Protein AF-A0A0L7LHP1-F1 (afdb_monomer)

Structure (mmCIF, N/CA/C/O backbone):
data_AF-A0A0L7LHP1-F1
#
_entry.id   AF-A0A0L7LHP1-F1
#
loop_
_atom_site.group_PDB
_atom_site.id
_atom_site.type_symbol
_atom_site.label_atom_id
_atom_site.label_alt_id
_atom_site.label_comp_id
_atom_site.label_asym_id
_atom_site.label_entity_id
_atom_site.label_seq_id
_atom_site.pdbx_PDB_ins_code
_atom_site.Cartn_x
_atom_site.Cartn_y
_atom_site.Cartn_z
_atom_site.occupancy
_atom_site.B_iso_or_equiv
_atom_site.auth_seq_id
_atom_site.auth_comp_id
_atom_site.auth_asym_id
_atom_site.auth_atom_id
_atom_site.pdbx_PDB_model_num
ATOM 1 N N . MET A 1 1 ? -10.137 -24.048 65.941 1.00 35.66 1 MET A N 1
ATOM 2 C CA . MET A 1 1 ? -11.008 -24.703 64.940 1.00 35.66 1 MET A CA 1
ATOM 3 C C . MET A 1 1 ? -10.180 -24.904 63.684 1.00 35.66 1 MET A C 1
ATOM 5 O O . MET A 1 1 ? -9.474 -23.973 63.318 1.00 35.66 1 MET A O 1
ATOM 9 N N . ALA A 1 2 ? -10.189 -26.094 63.082 1.00 35.41 2 ALA A N 1
ATOM 10 C CA . ALA A 1 2 ? -9.420 -26.355 61.867 1.00 35.41 2 ALA A CA 1
ATOM 11 C C . ALA A 1 2 ? -10.199 -25.857 60.642 1.00 35.41 2 ALA A C 1
ATOM 13 O O . ALA A 1 2 ? -11.314 -26.312 60.402 1.00 35.41 2 ALA A O 1
ATOM 14 N N . PHE A 1 3 ? -9.615 -24.939 59.871 1.00 36.47 3 PHE A N 1
ATOM 15 C CA . PHE A 1 3 ? -10.141 -24.573 58.558 1.00 36.47 3 PHE A CA 1
ATOM 16 C C . PHE A 1 3 ? -9.592 -25.570 57.531 1.00 36.47 3 PHE A C 1
ATOM 18 O O . PHE A 1 3 ? -8.505 -25.388 56.986 1.00 36.47 3 PHE A O 1
ATOM 25 N N . MET A 1 4 ? -10.330 -26.657 57.302 1.00 43.47 4 MET A N 1
ATOM 26 C CA . MET A 1 4 ? -10.094 -27.541 56.158 1.00 43.47 4 MET A CA 1
ATOM 27 C C . MET A 1 4 ? -10.612 -26.829 54.903 1.00 43.47 4 MET A C 1
ATOM 29 O O . MET A 1 4 ? -11.783 -26.938 54.555 1.00 43.47 4 MET A O 1
ATOM 33 N N . GLY A 1 5 ? -9.741 -26.038 54.273 1.00 42.81 5 GLY A N 1
ATOM 34 C CA . GLY A 1 5 ? -9.978 -25.492 52.940 1.00 42.81 5 GLY A CA 1
ATOM 35 C C . GLY A 1 5 ? -9.762 -26.581 51.893 1.00 42.81 5 GLY A C 1
ATOM 36 O O . GLY A 1 5 ? -8.700 -27.200 51.866 1.00 42.81 5 GLY A O 1
ATOM 37 N N . ASP A 1 6 ? -10.776 -26.822 51.067 1.00 42.16 6 ASP A N 1
ATOM 38 C CA . ASP A 1 6 ? -10.765 -27.845 50.021 1.00 42.16 6 ASP A CA 1
ATOM 39 C C . ASP A 1 6 ? -9.610 -27.610 49.024 1.00 42.16 6 ASP A C 1
ATOM 41 O O . ASP A 1 6 ? -9.483 -26.535 48.436 1.00 42.16 6 ASP A O 1
ATOM 45 N N . MET A 1 7 ? -8.736 -28.607 48.856 1.00 43.53 7 MET A N 1
ATOM 46 C CA . MET A 1 7 ? -7.491 -28.478 48.083 1.00 43.53 7 MET A CA 1
ATOM 47 C C . MET A 1 7 ? -7.685 -28.662 46.568 1.00 43.53 7 MET A C 1
ATOM 49 O O . MET A 1 7 ? -6.705 -28.576 45.828 1.00 43.53 7 MET A O 1
ATOM 53 N N . MET A 1 8 ? -8.911 -28.923 46.091 1.00 43.31 8 MET A N 1
ATOM 54 C CA . MET A 1 8 ? -9.146 -29.414 44.722 1.00 43.31 8 MET A CA 1
ATOM 55 C C . MET A 1 8 ? -9.792 -28.421 43.740 1.00 43.31 8 MET A C 1
ATOM 57 O O . MET A 1 8 ? -9.951 -28.760 42.567 1.00 43.31 8 MET A O 1
ATOM 61 N N . SER A 1 9 ? -10.080 -27.177 44.139 1.00 53.12 9 SER A N 1
ATOM 62 C CA . SER A 1 9 ? -10.331 -26.097 43.168 1.00 53.12 9 SER A CA 1
ATOM 63 C C . SER A 1 9 ? -9.966 -24.711 43.722 1.00 53.12 9 SER A C 1
ATOM 65 O O . SER A 1 9 ? -10.676 -24.215 44.601 1.00 53.12 9 SER A O 1
ATOM 67 N N . PRO A 1 10 ? -8.914 -24.034 43.216 1.00 44.16 10 PRO A N 1
ATOM 68 C CA . PRO A 1 10 ? -8.696 -22.630 43.542 1.00 44.16 10 PRO A CA 1
ATOM 69 C C . PRO A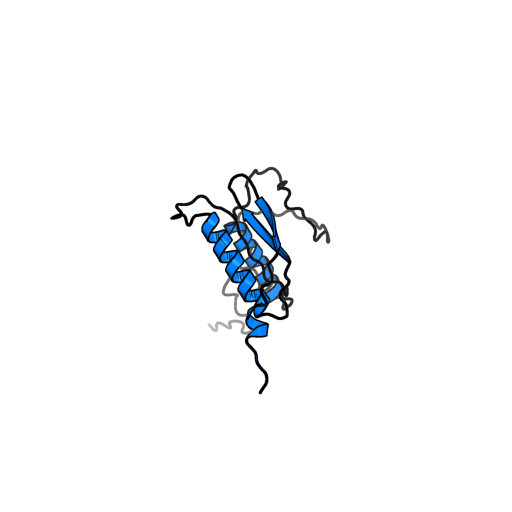 1 10 ? -9.839 -21.796 42.956 1.00 44.16 10 PRO A C 1
ATOM 71 O O . PRO A 1 10 ? -10.188 -21.938 41.781 1.00 44.16 10 PRO A O 1
ATOM 74 N N . THR A 1 11 ? -10.419 -20.908 43.764 1.00 53.59 11 THR A N 1
ATOM 75 C CA . THR A 1 11 ? -11.412 -19.945 43.283 1.00 53.59 11 THR A CA 1
ATOM 76 C C . THR A 1 11 ? -10.810 -19.107 42.150 1.00 53.59 11 THR A C 1
ATOM 78 O O . THR A 1 11 ? -9.674 -18.636 42.271 1.00 53.59 11 THR A O 1
ATOM 81 N N . PRO A 1 12 ? -11.523 -18.913 41.024 1.00 55.72 12 PRO A N 1
ATOM 82 C CA . PRO A 1 12 ? -10.975 -18.163 39.906 1.00 55.72 12 PRO A CA 1
ATOM 83 C C . PRO A 1 12 ? -10.715 -16.718 40.339 1.00 55.72 12 PRO A C 1
ATOM 85 O O . PRO A 1 12 ? -11.635 -16.002 40.728 1.00 55.72 12 PRO A O 1
ATOM 88 N N . LEU A 1 13 ? -9.460 -16.276 40.204 1.00 51.84 13 LEU A N 1
ATOM 89 C CA . LEU A 1 13 ? -8.984 -14.911 40.500 1.00 51.84 13 LEU A CA 1
ATOM 90 C C . LEU A 1 13 ? -9.724 -13.802 39.728 1.00 51.84 13 LEU A C 1
ATOM 92 O O . LEU A 1 13 ? -9.488 -12.618 39.958 1.00 51.84 13 LEU A O 1
ATOM 96 N N . TRP A 1 14 ? -10.584 -14.178 38.783 1.00 53.25 14 TRP A N 1
ATOM 97 C CA . TRP A 1 14 ? -11.282 -13.291 37.873 1.00 53.25 14 TRP A CA 1
ATOM 98 C C . TRP A 1 14 ? -12.697 -13.819 37.623 1.00 53.25 14 TRP A C 1
ATOM 100 O O . TRP A 1 14 ? -12.886 -14.845 36.976 1.00 53.25 14 TRP A O 1
ATOM 110 N N . GLN A 1 15 ? -13.694 -13.118 38.166 1.00 53.84 15 GLN A N 1
ATOM 111 C CA . GLN A 1 15 ? -15.069 -13.624 38.282 1.00 53.84 15 GLN A CA 1
ATOM 112 C C . GLN A 1 15 ? -16.014 -13.141 37.163 1.00 53.84 15 GLN A C 1
ATOM 114 O O . GLN A 1 15 ? -17.107 -13.671 37.022 1.00 53.84 15 GLN A O 1
ATOM 119 N N . ASN A 1 16 ? -15.585 -12.155 36.361 1.00 53.12 16 ASN A N 1
ATOM 120 C CA . ASN A 1 16 ? -16.374 -11.504 35.298 1.00 53.12 16 ASN A CA 1
ATOM 121 C C . ASN A 1 16 ? -15.605 -11.395 33.962 1.00 53.12 16 ASN A C 1
ATOM 123 O O . ASN A 1 16 ? -15.818 -10.468 33.176 1.00 53.12 16 ASN A O 1
ATOM 127 N N . GLY A 1 17 ? -14.660 -12.304 33.724 1.00 57.88 17 GLY A N 1
ATOM 128 C CA . GLY A 1 17 ? -13.945 -12.402 32.453 1.00 57.88 17 GLY A CA 1
ATOM 129 C C . GLY A 1 17 ? -14.494 -13.510 31.559 1.00 57.88 17 GLY A C 1
ATOM 130 O O . GLY A 1 17 ? -15.068 -14.473 32.068 1.00 57.88 17 GLY A O 1
ATOM 131 N N . PRO A 1 18 ? -14.281 -13.434 30.235 1.00 55.53 18 PRO A N 1
ATOM 132 C CA . PRO A 1 18 ? -14.460 -14.593 29.380 1.00 55.53 18 PRO A CA 1
ATOM 133 C C . PRO A 1 18 ? -13.491 -15.698 29.810 1.00 55.53 18 PRO A C 1
ATOM 135 O O . PRO A 1 18 ? -12.301 -15.450 30.020 1.00 55.53 18 PRO A O 1
ATOM 138 N N . ALA A 1 19 ? -13.993 -16.929 29.898 1.00 54.06 19 ALA A N 1
ATOM 139 C CA . ALA A 1 19 ? -13.139 -18.105 30.010 1.00 54.06 19 ALA A CA 1
ATOM 140 C C . ALA A 1 19 ? -12.149 -18.155 28.824 1.00 54.06 19 ALA A C 1
ATOM 142 O O . ALA A 1 19 ? -12.489 -17.682 27.733 1.00 54.06 19 ALA A O 1
ATOM 143 N N . PRO A 1 20 ? -10.940 -18.724 28.987 1.00 40.81 20 PRO A N 1
ATOM 144 C CA . PRO A 1 20 ? -9.992 -18.868 27.884 1.00 40.81 20 PRO A CA 1
ATOM 145 C C . PRO A 1 20 ? -10.636 -19.628 26.711 1.00 40.81 20 PRO A C 1
ATOM 147 O O . PRO A 1 20 ? -10.970 -20.802 26.829 1.00 40.81 20 PRO A O 1
ATOM 150 N N . GLY A 1 21 ? -10.836 -18.928 25.588 1.00 55.66 21 GLY A N 1
ATOM 151 C CA . GLY A 1 21 ? -11.550 -19.422 24.400 1.00 55.66 21 GLY A CA 1
ATOM 152 C C . GLY A 1 21 ? -12.891 -18.728 24.103 1.00 55.66 21 GLY A C 1
ATOM 153 O O . GLY A 1 21 ? -13.387 -18.847 22.984 1.00 55.66 21 GLY A O 1
ATOM 154 N N . ALA A 1 22 ? -13.454 -17.968 25.048 1.00 56.19 22 ALA A N 1
ATOM 155 C CA . ALA A 1 22 ? -14.688 -17.197 24.871 1.00 56.19 22 ALA A CA 1
ATOM 156 C C . ALA A 1 22 ? -14.424 -15.719 24.513 1.00 56.19 22 ALA A C 1
ATOM 158 O O . ALA A 1 22 ? -13.361 -15.163 24.795 1.00 56.19 22 ALA A O 1
ATOM 159 N N . PHE A 1 23 ? -15.415 -15.058 23.906 1.00 55.72 23 PHE A N 1
ATOM 160 C CA . PHE A 1 23 ? -15.377 -13.615 23.646 1.00 55.72 23 PHE A CA 1
ATOM 161 C C . PHE A 1 23 ? -15.827 -12.808 24.869 1.00 55.72 23 PHE A C 1
ATOM 163 O O . PHE A 1 23 ? -16.705 -13.229 25.620 1.00 55.72 23 PHE A O 1
ATOM 170 N N . TYR A 1 24 ? -15.244 -11.621 25.048 1.00 50.84 24 TYR A N 1
ATOM 171 C CA . TYR A 1 24 ? -15.610 -10.700 26.124 1.00 50.84 24 TYR A CA 1
ATOM 172 C C . TYR A 1 24 ? -17.012 -10.120 25.883 1.00 50.84 24 TYR A C 1
ATOM 174 O O . TYR A 1 24 ? -17.250 -9.516 24.836 1.00 50.84 24 TYR A O 1
ATOM 182 N N . ASN A 1 25 ? -17.924 -10.260 26.850 1.00 55.19 25 ASN A N 1
ATOM 183 C CA . ASN A 1 25 ? -19.229 -9.605 26.788 1.00 55.19 25 ASN A CA 1
ATOM 184 C C . ASN A 1 25 ? -19.094 -8.129 27.197 1.00 55.19 25 ASN A C 1
ATOM 186 O O . ASN A 1 25 ? -18.697 -7.834 28.325 1.00 55.19 25 ASN A O 1
ATOM 190 N N . PHE A 1 26 ? -19.397 -7.201 26.289 1.00 47.97 26 PHE A N 1
ATOM 191 C CA . PHE A 1 26 ? -19.337 -5.766 26.576 1.00 47.97 26 PHE A CA 1
ATOM 192 C C . PHE A 1 26 ? -20.655 -5.280 27.212 1.00 47.97 26 PHE A C 1
ATOM 194 O O . PHE A 1 26 ? -21.711 -5.773 26.816 1.00 47.97 26 PHE A O 1
ATOM 201 N N . PRO A 1 27 ? -20.650 -4.287 28.130 1.00 43.41 27 PRO A N 1
ATOM 202 C CA . PRO A 1 27 ? -21.837 -3.901 28.917 1.00 43.41 27 PRO A CA 1
ATOM 203 C C . PRO A 1 27 ? -22.977 -3.192 28.155 1.00 43.41 27 PRO A C 1
ATOM 205 O O . PRO A 1 27 ? -23.746 -2.455 28.763 1.00 43.41 27 PRO A O 1
ATOM 208 N N . ALA A 1 28 ? -23.067 -3.354 26.833 1.00 41.47 28 ALA A N 1
ATOM 209 C CA . ALA A 1 28 ? -23.967 -2.599 25.960 1.00 41.47 28 ALA A CA 1
ATOM 210 C C . ALA A 1 28 ? -24.661 -3.446 24.873 1.00 41.47 28 ALA A C 1
ATOM 212 O O . ALA A 1 28 ? -25.262 -2.876 23.969 1.00 41.47 28 ALA A O 1
ATOM 213 N N . ASN A 1 29 ? -24.589 -4.783 24.933 1.00 44.12 29 ASN A N 1
ATOM 214 C CA . ASN A 1 29 ? -25.243 -5.658 23.953 1.00 44.12 29 ASN A CA 1
ATOM 215 C C . ASN A 1 29 ? -26.372 -6.492 24.599 1.00 44.12 29 ASN A C 1
ATOM 217 O O . ASN A 1 29 ? -26.081 -7.544 25.176 1.00 44.12 29 ASN A O 1
ATOM 221 N N . PRO A 1 30 ? -27.647 -6.057 24.541 1.00 44.44 30 PRO A N 1
ATOM 222 C CA . PRO A 1 30 ? -28.771 -6.891 24.953 1.00 44.44 30 PRO A CA 1
ATOM 223 C C . PRO A 1 30 ? -28.894 -8.086 24.001 1.00 44.44 30 PRO A C 1
ATOM 225 O O . PRO A 1 30 ? -29.099 -7.948 22.798 1.00 44.44 30 PRO A O 1
ATOM 228 N N . SER A 1 31 ? -28.738 -9.281 24.558 1.00 44.47 31 SER A N 1
ATOM 229 C CA . SER A 1 31 ? -28.659 -10.538 23.823 1.00 44.47 31 SER A CA 1
ATOM 230 C C . SER A 1 31 ? -29.954 -10.894 23.089 1.00 44.47 31 SER A C 1
ATOM 232 O O . SER A 1 31 ? -30.953 -11.221 23.727 1.00 44.47 31 SER A O 1
ATOM 234 N N . ASN A 1 32 ? -29.897 -10.956 21.758 1.00 42.34 32 ASN A N 1
ATOM 235 C CA . ASN A 1 32 ? -30.741 -11.847 20.963 1.00 42.34 32 ASN A CA 1
ATOM 236 C C . ASN A 1 32 ? -30.095 -12.120 19.597 1.00 42.34 32 ASN A C 1
ATOM 238 O O . ASN A 1 32 ? -30.203 -11.317 18.678 1.00 42.34 32 ASN A O 1
ATOM 242 N N . TYR A 1 33 ? -29.427 -13.268 19.467 1.00 37.81 33 TYR A N 1
ATOM 243 C CA . TYR A 1 33 ? -29.018 -13.820 18.175 1.00 37.81 33 TYR A CA 1
ATOM 244 C C . TYR A 1 33 ? -29.312 -15.317 18.166 1.00 37.81 33 TYR A C 1
ATOM 246 O O . TYR A 1 33 ? -28.552 -16.121 18.702 1.00 37.81 33 TYR A O 1
ATOM 254 N N . ASN A 1 34 ? -30.437 -15.676 17.550 1.00 35.81 34 ASN A N 1
ATOM 255 C CA . ASN A 1 34 ? -30.741 -17.058 17.217 1.00 35.81 34 ASN A CA 1
ATOM 256 C C . ASN A 1 34 ? -30.098 -17.388 15.865 1.00 35.81 34 ASN A C 1
ATOM 258 O O . ASN A 1 34 ? -30.443 -16.794 14.851 1.00 35.81 34 ASN A O 1
ATOM 262 N N . ASN A 1 35 ? -29.157 -18.331 15.888 1.00 44.53 35 ASN A N 1
ATOM 263 C CA . ASN A 1 35 ? -28.810 -19.283 14.829 1.00 44.53 35 ASN A CA 1
ATOM 264 C C . ASN A 1 35 ? -29.105 -18.882 13.366 1.00 44.53 35 ASN A C 1
ATOM 266 O O . ASN A 1 35 ? -30.125 -19.286 12.813 1.00 44.53 35 ASN A O 1
ATOM 270 N N . HIS A 1 36 ? -28.134 -18.262 12.688 1.00 38.69 36 HIS A N 1
ATOM 271 C CA . HIS A 1 36 ? -28.026 -18.354 11.228 1.00 38.69 36 HIS A CA 1
ATOM 272 C C . HIS A 1 36 ? -26.620 -18.814 10.826 1.00 38.69 36 HIS A C 1
ATOM 274 O O . HIS A 1 36 ? -25.607 -18.236 11.215 1.00 38.69 36 HIS A O 1
ATOM 280 N N . THR A 1 37 ? -26.577 -19.927 10.099 1.00 32.81 37 THR A N 1
ATOM 281 C CA . THR A 1 37 ? -25.372 -20.644 9.671 1.00 32.81 37 THR A CA 1
ATOM 282 C C . THR A 1 37 ? -24.785 -20.086 8.379 1.00 32.81 37 THR A C 1
ATOM 284 O O . THR A 1 37 ? -25.529 -19.835 7.438 1.00 32.81 37 THR A O 1
ATOM 287 N N . THR A 1 38 ? -23.451 -20.036 8.319 1.00 45.25 38 THR A N 1
ATOM 288 C CA . THR A 1 38 ? -22.603 -20.119 7.112 1.00 45.25 38 THR A CA 1
ATOM 289 C C . THR A 1 38 ? -23.198 -19.562 5.813 1.00 45.25 38 THR A C 1
ATOM 291 O O . THR A 1 38 ? -23.586 -20.316 4.925 1.00 45.25 38 THR A O 1
ATOM 294 N N . GLN A 1 39 ? -23.166 -18.237 5.707 1.00 33.19 39 GLN A N 1
ATOM 295 C CA . GLN A 1 39 ? -22.888 -17.452 4.498 1.00 33.19 39 GLN A CA 1
ATOM 296 C C . GLN A 1 39 ? -22.070 -16.228 4.970 1.00 33.19 39 GLN A C 1
ATOM 298 O O . GLN A 1 39 ? -22.240 -15.813 6.118 1.00 33.19 39 GLN A O 1
ATOM 303 N N . ASP A 1 40 ? -21.129 -15.645 4.230 1.00 31.66 40 ASP A N 1
ATOM 304 C CA . ASP A 1 40 ? -20.528 -15.980 2.927 1.00 31.66 40 ASP A CA 1
ATOM 305 C C . ASP A 1 40 ? -19.023 -15.572 2.936 1.00 31.66 40 ASP A C 1
ATOM 307 O O . ASP A 1 40 ? -18.407 -15.549 4.003 1.00 31.66 40 ASP A O 1
ATOM 311 N N . PHE A 1 41 ? -18.406 -15.282 1.778 1.00 34.22 41 PHE A N 1
ATOM 312 C CA . PHE A 1 41 ? -17.061 -14.674 1.671 1.00 34.22 41 PHE A CA 1
ATOM 313 C C . PHE A 1 41 ? -16.957 -13.575 0.582 1.00 34.22 41 PHE A C 1
ATOM 315 O O . PHE A 1 41 ? -15.865 -13.301 0.079 1.00 34.22 41 PHE A O 1
ATOM 322 N N . THR A 1 42 ? -18.070 -12.924 0.230 1.00 33.22 42 THR A N 1
ATOM 323 C CA . THR A 1 42 ? -18.162 -11.916 -0.842 1.00 33.22 42 THR A CA 1
ATOM 324 C C . THR A 1 42 ? -19.162 -10.790 -0.514 1.00 33.22 42 THR A C 1
ATOM 326 O O . THR A 1 42 ? -20.012 -10.444 -1.330 1.00 33.22 42 THR A O 1
ATOM 329 N N . ALA A 1 43 ? -19.018 -10.152 0.651 1.00 35.09 43 ALA A N 1
ATOM 330 C CA . ALA A 1 43 ? -19.523 -8.793 0.879 1.00 35.09 43 ALA A CA 1
ATOM 331 C C . ALA A 1 43 ? -18.437 -7.795 0.409 1.00 35.09 43 ALA A C 1
ATOM 333 O O . ALA A 1 43 ? -17.388 -7.671 1.040 1.00 35.09 43 ALA A O 1
ATOM 334 N N . HIS A 1 44 ? -18.512 -7.252 -0.811 1.00 31.95 44 HIS A N 1
ATOM 335 C CA . HIS A 1 44 ? -19.351 -6.095 -1.160 1.00 31.95 44 HIS A CA 1
ATOM 336 C C . HIS A 1 44 ? -18.944 -4.890 -0.290 1.00 31.95 44 HIS A C 1
ATOM 338 O O . HIS A 1 44 ? -19.375 -4.760 0.853 1.00 31.95 44 HIS A O 1
ATOM 344 N N . ILE A 1 45 ? -18.056 -4.035 -0.821 1.00 39.47 45 ILE A N 1
ATOM 345 C CA . ILE A 1 45 ? -17.678 -2.744 -0.207 1.00 39.47 45 ILE A CA 1
ATOM 346 C C . ILE A 1 45 ? -18.712 -1.696 -0.645 1.00 39.47 45 ILE A C 1
ATOM 348 O O . ILE A 1 45 ? -18.384 -0.615 -1.129 1.00 39.47 45 ILE A O 1
AT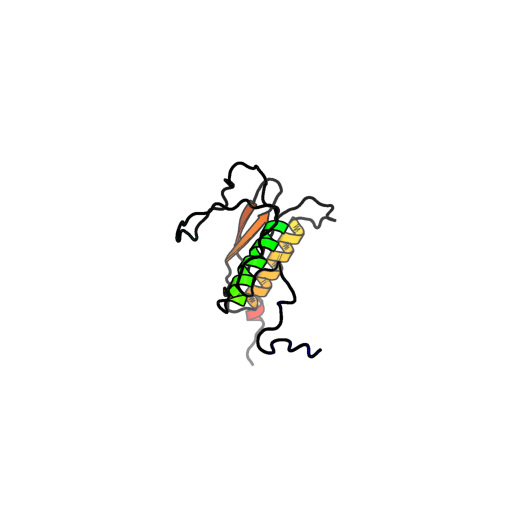OM 352 N N . ASP A 1 46 ? -19.976 -2.070 -0.504 1.00 31.31 46 ASP A N 1
ATOM 353 C CA . ASP A 1 46 ? -21.129 -1.259 -0.832 1.00 31.31 46 ASP A CA 1
ATOM 354 C C . ASP A 1 46 ? -21.781 -0.955 0.513 1.00 31.31 46 ASP A C 1
ATOM 356 O O . ASP A 1 46 ? -22.064 -1.844 1.319 1.00 31.31 46 ASP A O 1
ATOM 360 N N . GLU A 1 47 ? -21.858 0.335 0.817 1.00 39.59 47 GLU A N 1
ATOM 361 C CA . GLU A 1 47 ? -21.925 0.849 2.182 1.00 39.59 47 GLU A CA 1
ATOM 362 C C . GLU A 1 47 ? -23.365 0.843 2.733 1.00 39.59 47 GLU A C 1
ATOM 364 O O . GLU A 1 47 ? -23.878 1.859 3.192 1.00 39.59 47 GLU A O 1
ATOM 369 N N . GLU A 1 48 ? -24.016 -0.326 2.717 1.00 38.69 48 GLU A N 1
ATOM 370 C CA . GLU A 1 48 ? -25.332 -0.576 3.330 1.00 38.69 48 GLU A CA 1
ATOM 371 C C . GLU A 1 48 ? -25.213 -1.322 4.673 1.00 38.69 48 GLU A C 1
ATOM 373 O O . GLU A 1 48 ? -25.867 -2.329 4.956 1.00 38.69 48 GLU A O 1
ATOM 378 N N . CYS A 1 49 ? -24.389 -0.772 5.566 1.00 47.03 49 CYS A N 1
ATOM 379 C CA . CYS A 1 49 ? -24.440 -1.101 6.987 1.00 47.03 49 CYS A CA 1
ATOM 380 C C . CYS A 1 49 ? -25.727 -0.537 7.616 1.00 47.03 49 CYS A C 1
ATOM 382 O O . CYS A 1 49 ? -25.797 0.650 7.914 1.00 47.03 49 CYS A O 1
ATOM 384 N N . ILE A 1 50 ? -26.729 -1.400 7.819 1.00 43.69 50 ILE A N 1
ATOM 385 C CA . ILE A 1 50 ? -27.772 -1.374 8.875 1.00 43.69 50 ILE A CA 1
ATOM 386 C C . ILE A 1 50 ? -28.164 0.024 9.431 1.00 43.69 50 ILE A C 1
ATOM 388 O O . ILE A 1 50 ? -28.184 0.242 10.638 1.00 43.69 50 ILE A O 1
ATOM 392 N N . GLY A 1 51 ? -28.544 0.965 8.561 1.00 40.47 51 GLY A N 1
ATOM 393 C CA . GLY A 1 51 ? -29.375 2.137 8.891 1.00 40.47 51 GLY A CA 1
ATOM 394 C C . GLY A 1 51 ? -28.873 3.147 9.941 1.00 40.47 51 GLY A C 1
ATOM 395 O O . GLY A 1 51 ? -29.634 4.053 10.280 1.00 40.47 51 GLY A O 1
ATOM 396 N N . ASP A 1 52 ? -27.648 3.036 10.460 1.00 44.44 52 ASP A N 1
ATOM 397 C CA . ASP A 1 52 ? -27.134 3.862 11.568 1.00 44.44 52 ASP A CA 1
ATOM 398 C C . ASP A 1 52 ? -26.177 4.990 11.129 1.00 44.44 52 ASP A C 1
ATOM 400 O O . ASP A 1 52 ? -25.839 5.871 11.923 1.00 44.44 52 ASP A O 1
ATOM 404 N N . GLY A 1 53 ? -25.793 5.027 9.847 1.00 53.19 53 GLY A N 1
ATOM 405 C CA . GLY A 1 53 ? -25.098 6.160 9.215 1.00 53.19 53 GLY A CA 1
ATOM 406 C C . GLY A 1 53 ? -23.646 6.374 9.665 1.00 53.19 53 GLY A C 1
ATOM 407 O O . GLY A 1 53 ? -23.059 7.427 9.397 1.00 53.19 53 GLY A O 1
ATOM 408 N N . LEU A 1 54 ? -23.045 5.401 10.356 1.00 49.56 54 LEU A N 1
ATOM 409 C CA . LEU A 1 54 ? -21.695 5.507 10.910 1.00 49.56 54 LEU A CA 1
ATOM 410 C C . LEU A 1 54 ? -20.630 4.917 9.971 1.00 49.56 54 LEU A C 1
ATOM 412 O O . LEU A 1 54 ? -20.149 3.804 10.176 1.00 49.56 54 LEU A O 1
ATOM 416 N N . LEU A 1 55 ? -20.186 5.724 8.998 1.00 61.09 55 LEU A N 1
ATOM 417 C CA . LEU A 1 55 ? -19.066 5.410 8.092 1.00 61.09 55 LEU A CA 1
ATOM 418 C C . LEU A 1 55 ? -17.845 4.855 8.858 1.00 61.09 55 LEU A C 1
ATOM 420 O O . LEU A 1 55 ? -17.290 5.510 9.760 1.00 61.09 55 LEU A O 1
ATOM 424 N N . LEU A 1 56 ? -17.396 3.647 8.498 1.00 70.00 56 LEU A N 1
ATOM 425 C CA . LEU A 1 56 ? -16.371 2.930 9.257 1.00 70.00 56 LEU A CA 1
ATOM 426 C C . LEU A 1 56 ? -14.980 3.540 9.021 1.00 70.00 56 LEU A C 1
ATOM 428 O O . LEU A 1 56 ? -14.300 3.280 8.032 1.00 70.00 56 LEU A O 1
ATOM 432 N N . LYS A 1 57 ? -14.506 4.335 9.986 1.00 82.06 57 LYS A N 1
ATOM 433 C CA . LYS A 1 57 ? -13.194 5.005 9.909 1.00 82.06 57 LYS A CA 1
ATOM 434 C C . LYS A 1 57 ? -12.055 3.992 9.649 1.00 82.06 57 LYS A C 1
ATOM 436 O O . LYS A 1 57 ? -12.004 2.974 10.343 1.00 82.06 57 LYS A O 1
ATOM 441 N N . PRO A 1 58 ? -11.051 4.301 8.797 1.00 83.56 58 PRO A N 1
ATOM 442 C CA . PRO A 1 58 ? -9.966 3.365 8.454 1.00 83.56 58 PRO A CA 1
ATOM 443 C C . PRO A 1 58 ? -9.212 2.776 9.661 1.00 83.56 58 PRO A C 1
ATOM 445 O O . PRO A 1 58 ? -8.815 1.612 9.664 1.00 83.56 58 PRO A O 1
ATOM 448 N N . ARG A 1 59 ? -9.064 3.558 10.742 1.00 79.31 59 ARG A N 1
ATOM 449 C CA . ARG A 1 59 ? -8.455 3.105 12.006 1.00 79.31 59 ARG A CA 1
ATOM 450 C C . ARG A 1 59 ? -9.302 2.056 12.742 1.00 79.31 59 ARG A C 1
ATOM 452 O O . ARG A 1 59 ? -8.738 1.171 13.387 1.00 79.31 59 ARG A O 1
ATOM 459 N N . SER A 1 60 ? -10.629 2.146 12.648 1.00 82.50 60 SER A N 1
ATOM 460 C CA . SER A 1 60 ? -11.558 1.148 13.189 1.00 82.50 60 SER A CA 1
ATOM 461 C C . SER A 1 60 ? -11.465 -0.151 12.391 1.00 82.50 60 SER A C 1
ATOM 463 O O . SER A 1 60 ? -11.292 -1.208 12.995 1.00 82.50 60 SER A O 1
ATOM 465 N N . LEU A 1 61 ? -11.451 -0.060 11.053 1.00 86.94 61 LEU A N 1
ATOM 466 C CA . LEU A 1 61 ? -11.264 -1.204 10.151 1.00 86.94 61 LEU A CA 1
ATOM 467 C C . LEU A 1 61 ? -9.948 -1.943 10.448 1.00 86.94 61 LEU A C 1
ATOM 469 O O . LEU A 1 61 ? -9.960 -3.151 10.669 1.00 86.94 61 LEU A O 1
ATOM 473 N N . HIS A 1 62 ? -8.825 -1.225 10.574 1.00 86.38 62 HIS A N 1
ATOM 474 C CA . HIS A 1 62 ? -7.536 -1.823 10.951 1.00 86.38 62 HIS A CA 1
ATOM 475 C C . HIS A 1 62 ? -7.591 -2.564 12.304 1.00 86.38 62 HIS A C 1
ATOM 477 O O . HIS A 1 62 ? -7.056 -3.669 12.441 1.00 86.38 62 HIS A O 1
ATOM 483 N N . SER A 1 63 ? -8.224 -1.973 13.327 1.00 85.19 63 SER A N 1
ATOM 484 C CA . SER A 1 63 ? -8.343 -2.612 14.647 1.00 85.19 63 SER A CA 1
ATOM 485 C C . SER A 1 63 ? -9.226 -3.861 14.610 1.00 85.19 63 SER A C 1
ATOM 487 O O . SER A 1 63 ? -8.885 -4.864 15.240 1.00 85.19 63 SER A O 1
ATOM 489 N N . TRP A 1 64 ? -10.323 -3.823 13.851 1.00 88.19 64 TRP A N 1
ATOM 490 C CA . TRP A 1 64 ? -11.194 -4.974 13.626 1.00 88.19 64 TRP A CA 1
ATOM 491 C C . TRP A 1 64 ? -10.454 -6.101 12.894 1.00 88.19 64 TRP A C 1
ATOM 493 O O . TRP A 1 64 ? -10.384 -7.216 13.411 1.00 88.19 64 TRP A O 1
ATOM 503 N N . LEU A 1 65 ? -9.790 -5.801 11.773 1.00 88.62 65 LEU A N 1
ATOM 504 C CA . LEU A 1 65 ? -9.049 -6.793 10.988 1.00 88.62 65 LEU A CA 1
ATOM 505 C C . LEU A 1 65 ? -7.931 -7.457 11.809 1.00 88.62 65 LEU A C 1
ATOM 507 O O . LEU A 1 65 ? -7.768 -8.675 11.771 1.00 88.62 65 LEU A O 1
ATOM 511 N N . THR A 1 66 ? -7.218 -6.682 12.634 1.00 88.12 66 THR A N 1
ATOM 512 C CA . THR A 1 66 ? -6.186 -7.219 13.538 1.00 88.12 66 THR A CA 1
ATOM 513 C C . THR A 1 66 ? -6.779 -8.216 14.541 1.00 88.12 66 THR A C 1
ATOM 515 O O . THR A 1 66 ? -6.171 -9.252 14.804 1.00 88.12 66 THR A O 1
ATOM 518 N N . ARG A 1 67 ? -7.979 -7.954 15.080 1.00 85.69 67 ARG A N 1
ATOM 519 C CA . ARG A 1 67 ? -8.679 -8.876 15.997 1.00 85.69 67 ARG A CA 1
ATOM 520 C C . ARG A 1 67 ? -9.112 -10.164 15.294 1.00 85.69 67 ARG A C 1
ATOM 522 O O . ARG A 1 67 ? -8.953 -11.239 15.870 1.00 85.69 67 ARG A O 1
ATOM 529 N N . VAL A 1 68 ? -9.610 -10.068 14.059 1.00 88.25 68 VAL A N 1
ATOM 530 C CA . VAL A 1 68 ? -9.990 -11.229 13.232 1.00 88.25 68 VAL A CA 1
ATOM 531 C C . VAL A 1 68 ? -8.770 -12.116 12.950 1.00 88.25 68 VAL A C 1
ATOM 533 O O . VAL A 1 68 ? -8.807 -13.31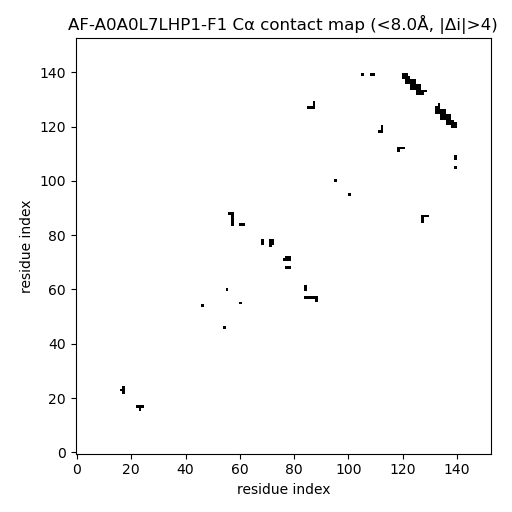9 13.220 1.00 88.25 68 VAL A O 1
ATOM 536 N N . LEU A 1 69 ? -7.663 -11.519 12.496 1.00 88.38 69 LEU A N 1
ATOM 537 C CA . LEU A 1 69 ? -6.406 -12.227 12.226 1.00 88.38 69 LEU A CA 1
ATOM 538 C C . LEU A 1 69 ? -5.798 -12.837 13.497 1.00 88.38 69 LEU A C 1
ATOM 540 O O . LEU A 1 69 ? -5.327 -13.975 13.472 1.00 88.38 69 LEU A O 1
ATOM 544 N N . TYR A 1 70 ? -5.852 -12.123 14.624 1.00 89.00 70 TYR A N 1
ATOM 545 C CA . TYR A 1 70 ? -5.358 -12.632 15.903 1.00 89.00 70 TYR A CA 1
ATOM 546 C C . TYR A 1 70 ? -6.181 -13.826 16.407 1.00 89.00 70 TYR A C 1
ATOM 548 O O . TYR A 1 70 ? -5.599 -14.820 16.827 1.00 8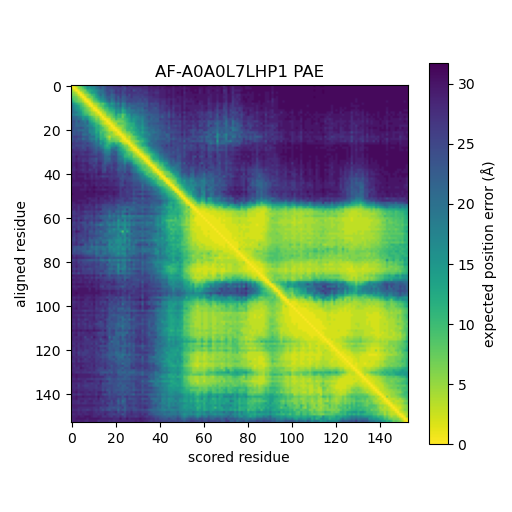9.00 70 TYR A O 1
ATOM 556 N N . ASN A 1 71 ? -7.513 -13.788 16.292 1.00 87.25 71 ASN A N 1
ATOM 557 C CA . ASN A 1 71 ? -8.384 -14.921 16.633 1.00 87.25 71 ASN A CA 1
ATOM 558 C C . ASN A 1 71 ? -8.053 -16.173 15.795 1.00 87.25 71 ASN A C 1
ATOM 560 O O . ASN A 1 71 ? -7.938 -17.270 16.340 1.00 87.25 71 ASN A O 1
ATOM 564 N N . LYS A 1 72 ? -7.826 -16.008 14.484 1.00 88.25 72 LYS A N 1
ATOM 565 C CA . LYS A 1 72 ? -7.359 -17.084 13.590 1.00 88.25 72 LYS A CA 1
ATOM 566 C C . LYS A 1 72 ? -6.000 -17.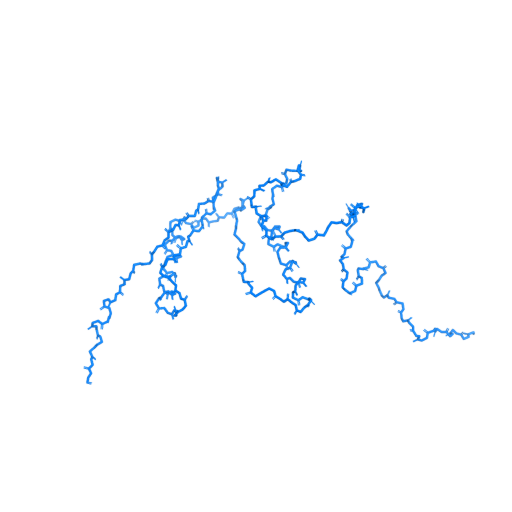649 14.028 1.00 88.25 72 LYS A C 1
ATOM 568 O O . LYS A 1 72 ? -5.875 -18.856 14.235 1.00 88.25 72 LYS A O 1
ATOM 573 N N . ARG A 1 73 ? -5.020 -16.780 14.310 1.00 89.00 73 ARG A N 1
ATOM 574 C CA . ARG A 1 73 ? -3.712 -17.171 14.872 1.00 89.00 73 ARG A CA 1
ATOM 575 C C . ARG A 1 73 ? -3.846 -17.942 16.192 1.00 89.00 73 ARG A C 1
ATOM 577 O O . ARG A 1 73 ? -3.180 -18.956 16.361 1.00 89.00 73 ARG A O 1
ATOM 584 N N . SER A 1 74 ? -4.699 -17.494 17.115 1.00 89.94 74 SER A N 1
ATOM 585 C CA . SER A 1 74 ? -4.916 -18.147 18.416 1.00 89.94 74 SER A CA 1
ATOM 586 C C . SER A 1 74 ? -5.571 -19.526 18.312 1.00 89.94 74 SER A C 1
ATOM 588 O O . SER A 1 74 ? -5.353 -20.357 19.187 1.00 89.94 74 SER A O 1
ATOM 590 N N . LYS A 1 75 ? -6.327 -19.794 17.241 1.00 92.25 75 LYS A N 1
ATOM 591 C CA . LYS A 1 75 ? -6.882 -21.123 16.931 1.00 92.25 75 LYS A CA 1
ATOM 592 C C . LYS A 1 75 ? -5.891 -22.046 16.207 1.00 92.25 75 LYS A C 1
ATOM 594 O O . LYS A 1 75 ? -6.284 -23.128 15.789 1.00 92.25 75 LYS A O 1
ATOM 599 N N . MET A 1 76 ? -4.630 -21.625 16.055 1.00 87.31 76 MET A N 1
ATOM 600 C CA . MET A 1 76 ? -3.583 -22.320 15.291 1.00 87.31 76 MET A CA 1
ATOM 601 C C . MET A 1 76 ? -3.950 -22.577 13.816 1.00 87.31 76 MET A C 1
ATOM 603 O O . MET A 1 76 ? -3.375 -23.445 13.169 1.00 87.31 76 MET A O 1
ATOM 607 N N . ASP A 1 77 ? -4.852 -21.754 13.275 1.00 87.06 77 ASP A N 1
ATOM 608 C CA . ASP A 1 77 ? -5.294 -21.731 11.876 1.00 87.06 77 ASP A CA 1
ATOM 609 C C . ASP A 1 77 ? -5.050 -20.315 11.306 1.00 87.06 77 ASP A C 1
ATOM 611 O O . ASP A 1 77 ? -5.980 -19.510 11.175 1.00 87.06 77 ASP A O 1
ATOM 615 N N . PRO A 1 78 ? -3.778 -19.918 11.094 1.00 88.38 78 PRO A N 1
ATOM 616 C CA . PRO A 1 78 ? -3.441 -18.577 10.635 1.00 88.38 78 PRO A CA 1
ATOM 617 C C . PRO A 1 78 ? -3.791 -18.394 9.153 1.00 88.38 78 PRO A C 1
ATOM 619 O O . PRO A 1 78 ? -3.437 -19.212 8.308 1.00 88.38 78 PRO A O 1
ATOM 622 N N . LEU A 1 79 ? -4.407 -17.259 8.811 1.00 88.44 79 LEU A N 1
ATOM 623 C CA . LEU A 1 79 ? -4.545 -16.862 7.410 1.00 88.44 79 LEU A CA 1
ATOM 624 C C . LEU A 1 79 ? -3.169 -16.471 6.856 1.00 88.44 79 LEU A C 1
ATOM 626 O O . LEU A 1 79 ? -2.517 -15.574 7.391 1.00 88.44 79 LEU A O 1
ATOM 630 N N . TRP A 1 80 ? -2.743 -17.111 5.767 1.00 87.12 80 TRP A N 1
ATOM 631 C CA . TRP A 1 80 ? -1.418 -16.913 5.159 1.00 87.12 80 TRP A CA 1
ATOM 632 C C . TRP A 1 80 ? -1.341 -15.681 4.234 1.00 87.12 80 TRP A C 1
ATOM 634 O O . TRP A 1 80 ? -0.615 -15.668 3.241 1.00 87.12 80 TRP A O 1
ATOM 644 N N . SER A 1 81 ? -2.093 -14.633 4.571 1.00 87.25 81 SER A N 1
ATOM 645 C CA . SER A 1 81 ? -2.281 -13.431 3.758 1.00 87.25 81 SER A CA 1
ATOM 646 C C . SER A 1 81 ? -1.834 -12.190 4.523 1.00 87.25 81 SER A C 1
ATOM 648 O O . SER A 1 81 ? -2.220 -11.982 5.673 1.00 87.25 81 SER A O 1
ATOM 650 N N . ASN A 1 82 ? -1.043 -11.339 3.868 1.00 88.94 82 ASN A N 1
ATOM 651 C CA . ASN A 1 82 ? -0.654 -10.034 4.396 1.00 88.94 82 ASN A CA 1
ATOM 652 C C . ASN A 1 82 ? -1.613 -8.967 3.860 1.00 88.94 82 ASN A C 1
ATOM 654 O O . ASN A 1 82 ? -1.845 -8.896 2.655 1.00 88.94 82 ASN A O 1
ATOM 658 N N . TYR A 1 83 ? -2.144 -8.126 4.747 1.00 89.94 83 TYR A N 1
ATOM 659 C CA . TYR A 1 83 ? -3.129 -7.098 4.410 1.00 89.94 83 TYR A CA 1
ATOM 660 C C . TYR A 1 83 ? -2.568 -5.703 4.688 1.00 89.94 83 TYR A C 1
ATOM 662 O O . TYR A 1 83 ? -1.930 -5.478 5.716 1.00 89.94 83 TYR A O 1
ATOM 670 N N . ILE A 1 84 ? -2.854 -4.755 3.796 1.00 90.81 84 ILE A N 1
ATOM 671 C CA . ILE A 1 84 ? -2.546 -3.333 3.975 1.00 90.81 84 ILE A CA 1
ATOM 672 C C . ILE A 1 84 ? -3.876 -2.583 4.036 1.00 90.81 84 ILE A C 1
ATOM 674 O O . ILE A 1 84 ? -4.689 -2.689 3.123 1.00 90.81 84 ILE A O 1
ATOM 678 N N . VAL A 1 85 ? -4.095 -1.818 5.107 1.00 88.25 85 VAL A N 1
ATOM 679 C CA . VAL A 1 85 ? -5.268 -0.945 5.254 1.00 88.25 85 VAL A CA 1
ATOM 680 C C . VAL A 1 85 ? -4.831 0.493 5.003 1.00 88.25 85 VAL A C 1
ATOM 682 O O . VAL A 1 85 ? -4.053 1.050 5.777 1.00 88.25 85 VAL A O 1
ATOM 685 N N . ALA A 1 86 ? -5.344 1.094 3.933 1.00 85.56 86 ALA A N 1
ATOM 686 C CA . ALA A 1 86 ? -5.111 2.487 3.574 1.00 85.56 86 ALA A CA 1
ATOM 687 C C . ALA A 1 86 ? -6.442 3.245 3.523 1.00 85.56 86 ALA A C 1
ATOM 689 O O . ALA A 1 86 ? -7.455 2.716 3.079 1.00 85.56 86 ALA A O 1
ATOM 690 N N . GLY A 1 87 ? -6.439 4.496 3.975 1.00 83.88 87 GLY A N 1
ATOM 691 C CA . GLY A 1 87 ? -7.610 5.362 3.930 1.00 83.88 87 GLY A CA 1
ATOM 692 C C . GLY A 1 87 ? -7.283 6.750 4.461 1.00 83.88 87 GLY A C 1
ATOM 693 O O . GLY A 1 87 ? -6.384 6.909 5.291 1.00 83.88 87 GLY A O 1
ATOM 694 N N . ILE A 1 88 ? -7.993 7.763 3.971 1.00 78.44 88 ILE A N 1
ATOM 695 C CA . ILE A 1 88 ? -7.758 9.151 4.361 1.00 78.44 88 ILE A CA 1
ATOM 696 C C . ILE A 1 88 ? -8.534 9.493 5.640 1.00 78.44 88 ILE A C 1
ATOM 698 O O . ILE A 1 88 ? -9.714 9.183 5.784 1.00 78.44 88 ILE A O 1
ATOM 702 N N . GLN A 1 89 ? -7.873 10.155 6.587 1.00 72.31 89 GLN A N 1
ATOM 703 C CA . GLN A 1 89 ? -8.536 10.846 7.690 1.00 72.31 89 GLN A CA 1
ATOM 704 C C . GLN A 1 89 ? -7.996 12.270 7.727 1.00 72.31 89 GLN A C 1
ATOM 706 O O . GLN A 1 89 ? -6.789 12.466 7.855 1.00 72.31 89 GLN A O 1
ATOM 711 N N . VAL A 1 90 ? -8.884 13.261 7.630 1.00 63.22 90 VAL A N 1
ATOM 712 C CA . VAL A 1 90 ? -8.497 14.675 7.681 1.00 63.22 90 VAL A CA 1
ATOM 713 C C . VAL A 1 90 ? -8.082 15.035 9.109 1.00 63.22 90 VAL A C 1
ATOM 715 O O . VAL A 1 90 ? -8.894 15.405 9.956 1.00 63.22 90 VAL A O 1
ATOM 718 N N . LYS A 1 91 ? -6.785 14.901 9.374 1.00 53.31 91 LYS A N 1
ATOM 719 C CA . LYS A 1 91 ? -6.058 15.543 10.469 1.00 53.31 91 LYS A CA 1
ATOM 720 C C . LYS A 1 91 ? -4.762 16.101 9.897 1.00 53.31 91 LYS A C 1
ATOM 722 O O . LYS A 1 91 ? -4.172 15.479 9.023 1.00 53.31 91 LYS A O 1
ATOM 727 N N . TRP A 1 92 ? -4.368 17.276 10.390 1.00 43.41 92 TRP A N 1
ATOM 728 C CA . TRP A 1 92 ? -3.221 18.070 9.943 1.00 43.41 92 TRP A CA 1
ATOM 729 C C . TRP A 1 92 ? -2.027 17.223 9.483 1.00 43.41 92 TRP A C 1
ATOM 731 O O . TRP A 1 92 ? -1.314 16.641 10.298 1.00 43.41 92 TRP A O 1
ATOM 741 N N . SER A 1 93 ? -1.809 17.180 8.169 1.00 54.69 93 SER A N 1
ATOM 742 C CA . SER A 1 93 ? -0.694 16.475 7.542 1.00 54.69 93 SER A CA 1
ATOM 743 C C . SER A 1 93 ? 0.144 17.456 6.730 1.00 54.69 93 SER A C 1
ATOM 745 O O . SER A 1 93 ? -0.350 18.044 5.766 1.00 54.69 93 SER A O 1
ATOM 747 N N . MET A 1 94 ? 1.415 17.602 7.108 1.00 47.62 94 MET A N 1
ATOM 748 C CA . MET A 1 94 ? 2.430 18.342 6.357 1.00 47.62 94 MET A CA 1
ATOM 749 C C . MET A 1 94 ? 2.619 17.643 4.999 1.00 47.62 94 MET A C 1
ATOM 751 O O . MET A 1 94 ? 3.185 16.553 4.925 1.00 47.62 94 MET A O 1
ATOM 755 N N . GLY A 1 95 ? 2.015 18.195 3.947 1.00 58.50 95 GLY A N 1
ATOM 756 C CA . GLY A 1 95 ? 1.720 17.445 2.727 1.00 58.50 95 GLY A CA 1
ATOM 757 C C . GLY A 1 95 ? 2.929 17.221 1.824 1.00 58.50 95 GLY A C 1
ATOM 758 O O . GLY A 1 95 ? 3.466 18.169 1.257 1.00 58.50 95 GLY A O 1
ATOM 759 N N . ILE A 1 96 ? 3.287 15.957 1.593 1.00 71.81 96 ILE A N 1
ATOM 760 C CA . ILE A 1 96 ? 4.094 15.581 0.429 1.00 71.81 96 ILE A CA 1
ATOM 761 C C . ILE A 1 96 ? 3.193 15.626 -0.821 1.00 71.81 96 ILE A C 1
ATOM 763 O O . ILE A 1 96 ? 2.058 15.143 -0.803 1.00 71.81 96 ILE A O 1
ATOM 767 N N . THR A 1 97 ? 3.654 16.241 -1.911 1.00 81.19 97 THR A N 1
ATOM 768 C CA . THR A 1 97 ? 2.826 16.425 -3.115 1.00 81.19 97 THR A CA 1
ATOM 769 C C . THR A 1 97 ? 2.473 15.076 -3.749 1.00 81.19 97 THR A C 1
ATOM 771 O O . THR A 1 97 ? 3.368 14.276 -4.019 1.00 81.19 97 THR A O 1
ATOM 774 N N . ARG A 1 98 ? 1.188 14.844 -4.077 1.00 74.88 98 ARG A N 1
ATOM 775 C CA . ARG A 1 98 ? 0.675 13.566 -4.638 1.00 74.88 98 ARG A CA 1
ATOM 776 C C . ARG A 1 98 ? 1.508 13.037 -5.820 1.00 74.88 98 ARG A C 1
ATOM 778 O O . ARG A 1 98 ? 1.727 11.834 -5.947 1.00 74.88 98 ARG A O 1
ATOM 785 N N . PHE A 1 99 ? 2.009 13.942 -6.666 1.00 81.38 99 PHE A N 1
ATOM 786 C CA . PHE A 1 99 ? 2.896 13.626 -7.789 1.00 81.38 99 PHE A CA 1
ATOM 787 C C . PHE A 1 99 ? 4.207 12.949 -7.350 1.00 81.38 99 PHE A C 1
ATOM 789 O O . PHE A 1 99 ? 4.611 11.952 -7.948 1.00 81.38 99 PHE A O 1
ATOM 796 N N . PHE A 1 100 ? 4.843 13.455 -6.288 1.00 86.62 100 PHE A N 1
ATOM 79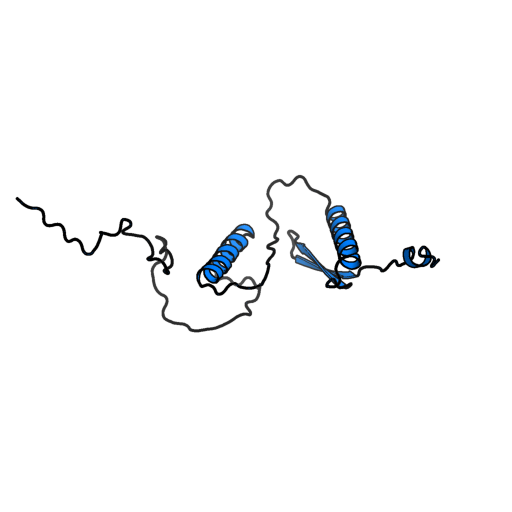7 C CA . PHE A 1 100 ? 6.109 12.940 -5.770 1.00 86.62 100 PHE A CA 1
ATOM 798 C C . PHE A 1 100 ? 5.944 11.536 -5.178 1.00 86.62 100 PHE A C 1
ATOM 800 O O . PHE A 1 100 ? 6.709 10.639 -5.525 1.00 86.62 100 PHE A O 1
ATOM 807 N N . SER A 1 101 ? 4.894 11.306 -4.378 1.00 85.81 101 SER A N 1
ATOM 808 C CA . SER A 1 101 ? 4.559 9.967 -3.866 1.00 85.81 101 SER A CA 1
ATOM 809 C C . SER A 1 101 ? 4.393 8.954 -4.996 1.00 85.81 101 SER A C 1
ATOM 811 O O . SER A 1 101 ? 4.965 7.866 -4.938 1.00 85.81 101 SER A O 1
ATOM 813 N N . ARG A 1 102 ? 3.657 9.320 -6.056 1.00 87.94 102 ARG A N 1
ATOM 814 C CA . ARG A 1 102 ? 3.436 8.433 -7.203 1.00 87.94 102 ARG A CA 1
ATOM 815 C C . ARG A 1 102 ? 4.741 8.145 -7.953 1.00 87.94 102 ARG A C 1
ATOM 817 O O . ARG A 1 102 ? 4.975 7.002 -8.328 1.00 87.94 102 ARG A O 1
ATOM 824 N N . ALA A 1 103 ? 5.615 9.138 -8.135 1.00 90.19 103 ALA A N 1
ATOM 825 C CA . ALA A 1 103 ? 6.933 8.937 -8.743 1.00 90.19 103 ALA A CA 1
ATOM 826 C C . ALA A 1 103 ? 7.831 7.996 -7.914 1.00 90.19 103 ALA A C 1
ATOM 828 O O . ALA A 1 103 ? 8.465 7.104 -8.482 1.00 90.19 103 ALA A O 1
ATOM 829 N N . LEU A 1 104 ? 7.834 8.147 -6.585 1.00 91.38 104 LEU A N 1
ATOM 830 C CA . LEU A 1 104 ? 8.597 7.301 -5.664 1.00 91.38 104 LEU A CA 1
ATOM 831 C C . LEU A 1 104 ? 8.120 5.843 -5.710 1.00 91.38 104 LEU A C 1
ATOM 833 O O . LEU A 1 104 ? 8.940 4.949 -5.904 1.00 91.38 104 LEU A O 1
ATOM 837 N N . VAL A 1 105 ? 6.806 5.598 -5.628 1.00 91.06 105 VAL A N 1
ATOM 838 C CA . VAL A 1 105 ? 6.239 4.237 -5.713 1.00 91.06 105 VAL A CA 1
ATOM 839 C C . VAL A 1 105 ? 6.610 3.562 -7.036 1.00 91.06 105 VAL A C 1
ATOM 841 O O . VAL A 1 105 ? 7.059 2.417 -7.019 1.00 91.06 105 VAL A O 1
ATOM 844 N N . ARG A 1 106 ? 6.525 4.268 -8.176 1.00 91.38 106 ARG A N 1
ATOM 845 C CA . ARG A 1 106 ? 6.960 3.706 -9.471 1.00 91.38 106 ARG A CA 1
ATOM 846 C C . ARG A 1 106 ? 8.438 3.312 -9.470 1.00 91.38 106 ARG A C 1
ATOM 848 O O . ARG A 1 106 ? 8.769 2.251 -9.990 1.00 91.38 106 ARG A O 1
ATOM 855 N N . LYS A 1 107 ? 9.314 4.121 -8.863 1.00 92.00 107 LYS A N 1
ATOM 856 C CA . LYS A 1 107 ? 10.748 3.806 -8.750 1.00 92.00 107 LYS A CA 1
ATOM 857 C C . LYS A 1 107 ? 11.021 2.615 -7.829 1.00 92.00 107 LYS A C 1
ATOM 859 O O . LYS A 1 107 ? 11.887 1.805 -8.146 1.00 92.00 107 LYS A O 1
ATOM 864 N N . CYS A 1 108 ? 10.263 2.451 -6.745 1.00 91.88 108 CYS A N 1
ATOM 865 C CA . CYS A 1 108 ? 10.335 1.245 -5.916 1.00 91.88 108 CYS A CA 1
ATOM 866 C C . CYS A 1 108 ? 9.904 -0.011 -6.693 1.00 91.88 108 CYS A C 1
ATOM 868 O O . CYS A 1 108 ? 10.616 -1.012 -6.652 1.00 91.88 108 CYS A O 1
ATOM 870 N N . MET A 1 109 ? 8.802 0.056 -7.450 1.00 93.00 109 MET A N 1
ATOM 871 C CA . MET A 1 109 ? 8.316 -1.072 -8.261 1.00 93.00 109 MET A CA 1
ATOM 872 C C . MET A 1 109 ? 9.287 -1.438 -9.394 1.00 93.00 109 MET A C 1
ATOM 874 O O . MET A 1 109 ? 9.541 -2.617 -9.618 1.00 93.00 109 MET A O 1
ATOM 878 N N . GLU A 1 110 ? 9.900 -0.448 -10.052 1.00 90.50 110 GLU A N 1
ATOM 879 C CA . GLU A 1 110 ? 10.971 -0.652 -11.042 1.00 90.50 110 GLU A CA 1
ATOM 880 C C . GLU A 1 110 ? 12.159 -1.425 -10.441 1.00 90.50 110 GLU A C 1
ATOM 882 O O . GLU A 1 110 ? 12.617 -2.406 -11.023 1.00 90.50 110 GLU A O 1
ATOM 887 N N . VAL A 1 111 ? 12.620 -1.050 -9.241 1.00 91.12 111 VAL A N 1
ATOM 888 C CA . VAL A 1 111 ? 13.711 -1.758 -8.544 1.00 91.12 111 VAL A CA 1
ATOM 889 C C . VAL A 1 111 ? 13.308 -3.170 -8.115 1.00 91.12 111 VAL A C 1
ATOM 891 O O . VAL A 1 111 ? 14.133 -4.079 -8.211 1.00 91.12 111 VAL A O 1
ATOM 894 N N . MET A 1 112 ? 12.069 -3.376 -7.654 1.00 91.50 112 MET A N 1
ATOM 895 C CA . MET A 1 112 ? 11.568 -4.713 -7.313 1.00 91.50 112 MET A CA 1
ATOM 896 C C . MET A 1 112 ? 11.533 -5.624 -8.541 1.00 91.50 112 MET A C 1
ATOM 898 O O . MET A 1 112 ? 12.015 -6.748 -8.462 1.00 91.50 112 MET A O 1
ATOM 902 N N . TYR A 1 113 ? 11.056 -5.125 -9.683 1.00 91.75 113 TYR A N 1
ATOM 903 C CA . TYR A 1 113 ? 10.969 -5.896 -10.924 1.00 91.75 113 TYR A CA 1
ATOM 904 C C . TYR A 1 113 ? 12.328 -6.404 -11.434 1.00 91.75 113 TYR A C 1
ATOM 906 O O . TYR A 1 113 ? 12.427 -7.541 -11.882 1.00 91.75 113 TYR A O 1
ATOM 914 N N . TYR A 1 114 ? 13.398 -5.611 -11.307 1.00 90.19 114 TYR A N 1
ATOM 915 C CA . TYR A 1 114 ? 14.746 -6.057 -11.692 1.00 90.19 114 TYR A CA 1
ATOM 916 C C . TYR A 1 114 ? 15.458 -6.937 -10.647 1.00 90.19 114 TYR A C 1
ATOM 918 O O . TYR A 1 114 ? 16.531 -7.462 -10.944 1.00 90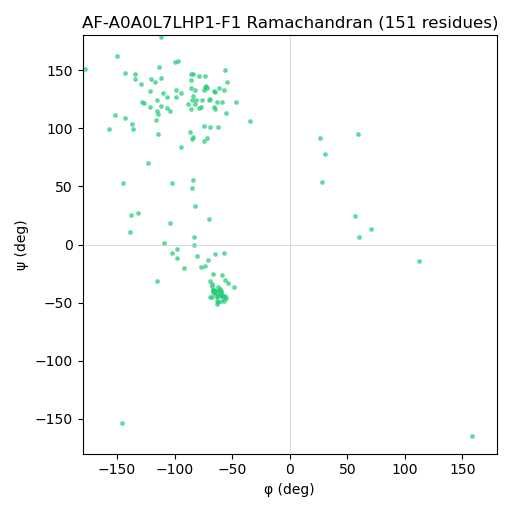.19 114 TYR A O 1
ATOM 926 N N . ARG A 1 115 ? 14.928 -7.074 -9.421 1.00 90.38 115 ARG A N 1
ATOM 927 C CA . ARG A 1 115 ? 15.598 -7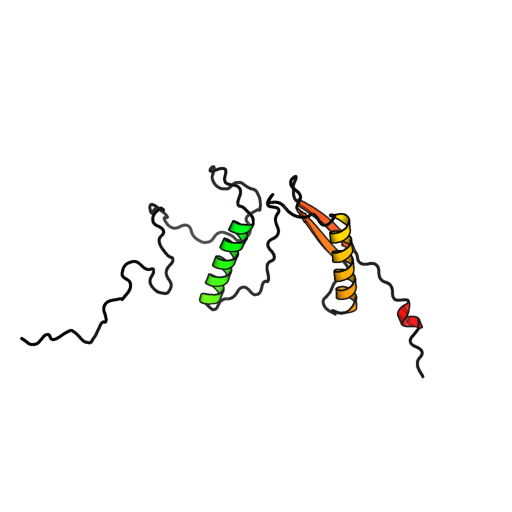.795 -8.316 1.00 90.38 115 ARG A CA 1
ATOM 928 C C . ARG A 1 115 ? 14.877 -9.049 -7.838 1.00 90.38 115 ARG A C 1
ATOM 930 O O . ARG A 1 115 ? 15.546 -9.966 -7.370 1.00 90.38 115 ARG A O 1
ATOM 937 N N . ASP A 1 116 ? 13.551 -9.084 -7.904 1.00 94.75 116 ASP A N 1
ATOM 938 C CA . ASP A 1 116 ? 12.740 -10.206 -7.436 1.00 94.75 116 ASP A CA 1
ATOM 939 C C . ASP A 1 116 ? 12.189 -10.998 -8.626 1.00 94.75 116 ASP A C 1
ATOM 941 O O . ASP A 1 116 ? 11.388 -10.497 -9.412 1.00 94.75 116 ASP A O 1
ATOM 945 N N . ALA A 1 117 ? 12.576 -12.271 -8.726 1.00 88.81 117 ALA A N 1
ATOM 946 C CA . ALA A 1 117 ? 12.106 -13.191 -9.761 1.00 88.81 117 ALA A CA 1
ATOM 947 C C . ALA A 1 117 ? 10.596 -13.510 -9.676 1.00 88.81 117 ALA A C 1
ATOM 949 O O . ALA A 1 117 ? 10.064 -14.177 -10.563 1.00 88.81 117 ALA A O 1
ATOM 950 N N . ARG A 1 118 ? 9.905 -13.073 -8.613 1.00 91.19 118 ARG A N 1
ATOM 951 C CA . ARG A 1 118 ? 8.448 -13.201 -8.438 1.00 91.19 118 ARG A CA 1
ATOM 952 C C . ARG A 1 118 ? 7.673 -11.934 -8.812 1.00 91.19 118 ARG A C 1
ATOM 954 O O . ARG A 1 118 ? 6.444 -11.944 -8.748 1.00 91.19 118 ARG A O 1
ATOM 961 N N . ALA A 1 119 ? 8.358 -10.846 -9.162 1.00 89.69 119 ALA A N 1
ATOM 962 C CA . ALA A 1 119 ? 7.716 -9.597 -9.548 1.00 89.69 119 ALA A CA 1
ATOM 963 C C . ALA A 1 119 ? 7.197 -9.646 -10.996 1.00 89.69 119 ALA A C 1
ATOM 965 O O . ALA A 1 119 ? 7.822 -10.216 -11.888 1.00 89.69 119 ALA A O 1
ATOM 966 N N . PHE A 1 120 ? 6.062 -8.988 -11.242 1.00 89.25 120 PHE A N 1
ATOM 967 C CA . PHE A 1 120 ? 5.450 -8.870 -12.566 1.00 89.25 120 PHE A CA 1
ATOM 968 C C . PHE A 1 120 ? 5.481 -7.419 -13.064 1.00 89.25 120 PHE A C 1
ATOM 970 O O . PHE A 1 120 ? 5.481 -6.472 -12.281 1.00 89.25 120 PHE A O 1
ATOM 977 N N . GLN A 1 121 ? 5.489 -7.246 -14.388 1.00 90.56 121 GLN A N 1
ATOM 978 C CA . GLN A 1 121 ? 5.606 -5.938 -15.045 1.00 90.56 121 GLN A CA 1
ATOM 979 C C . GLN A 1 121 ? 4.361 -5.044 -14.874 1.00 90.56 121 GLN A C 1
ATOM 981 O O . GLN A 1 121 ? 4.471 -3.815 -14.881 1.00 90.56 121 GLN A O 1
ATOM 986 N N . ARG A 1 122 ? 3.176 -5.657 -14.770 1.00 92.00 122 ARG A N 1
ATOM 987 C CA . ARG A 1 122 ? 1.879 -4.976 -14.648 1.00 92.00 122 ARG A CA 1
ATOM 988 C C . ARG A 1 122 ? 1.448 -4.945 -13.186 1.00 92.00 122 ARG A C 1
ATOM 990 O O . ARG A 1 122 ? 1.495 -5.970 -12.511 1.00 92.00 122 ARG A O 1
ATOM 997 N N . TYR A 1 123 ? 1.020 -3.780 -12.717 1.00 93.00 123 TYR A N 1
ATOM 998 C CA . TYR A 1 123 ? 0.583 -3.550 -11.341 1.00 93.00 123 TYR A CA 1
ATOM 999 C C . TYR A 1 123 ? -0.479 -2.448 -11.302 1.00 93.00 123 TYR A C 1
ATOM 1001 O O . TYR A 1 123 ? -0.620 -1.678 -12.248 1.00 93.00 123 TYR A O 1
ATOM 1009 N N . GLN A 1 124 ? -1.224 -2.367 -10.203 1.00 92.50 124 GLN A N 1
ATOM 1010 C CA . GLN A 1 124 ? -2.261 -1.354 -10.009 1.00 92.50 124 GLN A CA 1
ATOM 1011 C C . GLN A 1 124 ? -1.848 -0.376 -8.910 1.00 92.50 124 GLN A C 1
ATOM 1013 O O . GLN A 1 124 ? -1.225 -0.768 -7.919 1.00 92.50 124 GLN A O 1
ATOM 1018 N N . ILE A 1 125 ? -2.192 0.899 -9.077 1.00 91.25 125 ILE A N 1
ATOM 1019 C CA . ILE A 1 125 ? -1.969 1.952 -8.085 1.00 91.25 125 ILE A CA 1
ATOM 1020 C 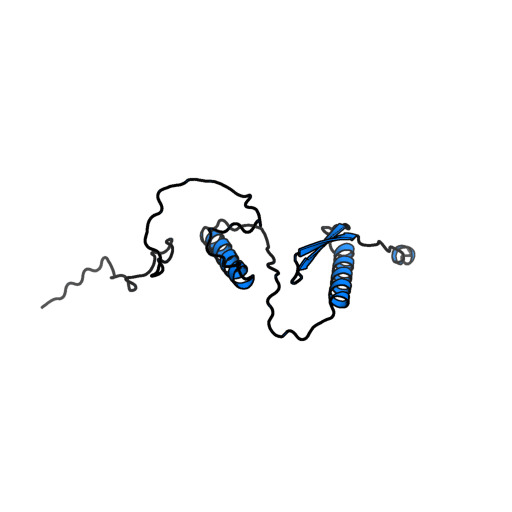C . ILE A 1 125 ? -3.333 2.469 -7.625 1.00 91.25 125 ILE A C 1
ATOM 1022 O O . ILE A 1 125 ? -4.008 3.194 -8.350 1.00 91.25 125 ILE A O 1
ATOM 1026 N N . GLY A 1 126 ? -3.722 2.120 -6.398 1.00 89.88 126 GLY A N 1
ATOM 1027 C CA . GLY A 1 126 ? -4.885 2.705 -5.732 1.00 89.88 126 GLY A CA 1
ATOM 1028 C C . GLY A 1 126 ? -4.541 4.053 -5.095 1.00 89.88 126 GLY A C 1
ATOM 1029 O O . GLY A 1 126 ? -3.638 4.139 -4.261 1.00 89.88 126 GLY A O 1
ATOM 1030 N N . VAL A 1 127 ? -5.275 5.105 -5.454 1.00 88.00 127 VAL A N 1
ATOM 1031 C CA . VAL A 1 127 ? -5.190 6.441 -4.854 1.00 88.00 127 VAL A CA 1
ATOM 1032 C C . VAL A 1 127 ? -6.511 6.756 -4.158 1.00 88.00 127 VAL A C 1
ATOM 1034 O O . VAL A 1 127 ? -7.544 6.913 -4.804 1.00 88.00 127 VAL A O 1
ATOM 1037 N N . VAL A 1 128 ? -6.470 6.886 -2.832 1.00 85.94 128 VAL A N 1
ATOM 1038 C CA . VAL A 1 128 ? -7.624 7.306 -2.026 1.00 85.94 128 VAL A CA 1
ATOM 1039 C C . VAL A 1 128 ? -7.644 8.833 -1.935 1.00 85.94 128 VAL A C 1
ATOM 1041 O O . VAL A 1 128 ? -6.689 9.444 -1.445 1.00 85.94 128 VAL A O 1
ATOM 1044 N N . THR A 1 129 ? -8.722 9.455 -2.404 1.00 83.62 129 THR A N 1
ATOM 1045 C CA . THR A 1 129 ? -8.993 10.893 -2.263 1.00 83.62 129 THR A CA 1
ATOM 1046 C C . THR A 1 129 ? -10.182 11.115 -1.322 1.00 83.62 129 THR A C 1
ATOM 1048 O O . THR A 1 129 ? -10.756 10.166 -0.796 1.00 83.62 129 THR A O 1
ATOM 1051 N N . ALA A 1 130 ? -10.542 12.375 -1.063 1.00 79.31 130 ALA A N 1
ATOM 1052 C CA . ALA A 1 130 ? -11.755 12.699 -0.306 1.00 79.31 130 ALA A CA 1
ATOM 1053 C C . ALA A 1 130 ? -13.049 12.486 -1.120 1.00 79.31 130 ALA A C 1
ATOM 1055 O O . ALA A 1 130 ? -14.119 12.397 -0.534 1.00 79.31 130 ALA A O 1
ATOM 1056 N N . GLU A 1 131 ? -12.941 12.417 -2.450 1.00 79.00 131 GLU A N 1
ATOM 1057 C CA . GLU A 1 131 ? -14.062 12.239 -3.385 1.00 79.00 131 GLU A CA 1
ATOM 1058 C C . GLU A 1 131 ? -14.320 10.757 -3.702 1.00 79.00 131 GLU A C 1
ATOM 1060 O O . GLU A 1 131 ? -15.403 10.407 -4.158 1.00 79.00 131 GLU A O 1
ATOM 1065 N N . GLY A 1 132 ? -13.334 9.880 -3.474 1.00 79.94 132 GLY A N 1
ATOM 1066 C CA . GLY A 1 132 ? -13.454 8.445 -3.716 1.00 79.94 132 GLY A CA 1
ATOM 1067 C C . GLY A 1 132 ? -12.110 7.740 -3.900 1.00 79.94 132 GLY A C 1
ATOM 1068 O O . GLY A 1 132 ? -11.041 8.267 -3.580 1.00 79.94 132 GLY A O 1
ATOM 1069 N N . ILE A 1 133 ? -12.167 6.519 -4.428 1.00 86.25 133 ILE A N 1
ATOM 1070 C CA . ILE A 1 133 ? -11.000 5.681 -4.721 1.00 86.25 133 ILE A CA 1
ATOM 1071 C C . ILE A 1 133 ? -10.794 5.652 -6.236 1.00 86.25 133 ILE A C 1
ATOM 1073 O O . ILE A 1 133 ? -11.709 5.320 -6.984 1.00 86.25 133 ILE A O 1
ATOM 1077 N N . ASN A 1 134 ? -9.585 5.976 -6.692 1.00 88.50 134 ASN A N 1
ATOM 1078 C CA . ASN A 1 134 ? -9.181 5.833 -8.090 1.00 88.50 134 ASN A CA 1
ATOM 1079 C C . ASN A 1 134 ? -8.153 4.697 -8.198 1.00 88.50 134 ASN A C 1
ATOM 1081 O O . ASN A 1 134 ? -7.196 4.670 -7.424 1.00 88.50 134 ASN A O 1
ATOM 1085 N N . ILE A 1 135 ? -8.356 3.756 -9.121 1.00 91.69 135 ILE A N 1
ATOM 1086 C CA . ILE A 1 135 ? -7.434 2.644 -9.378 1.00 91.69 135 ILE A CA 1
ATOM 1087 C C . ILE A 1 135 ? -6.861 2.834 -10.783 1.00 91.69 135 ILE A C 1
ATOM 1089 O O . ILE A 1 135 ? -7.582 2.731 -11.772 1.00 91.69 135 ILE A O 1
ATOM 1093 N N . GLU A 1 136 ? -5.562 3.119 -10.860 1.00 89.06 136 GLU A N 1
ATOM 1094 C CA . GLU A 1 136 ? -4.832 3.263 -12.120 1.00 89.06 136 GLU A CA 1
ATOM 1095 C C . GLU A 1 136 ? -4.071 1.968 -12.442 1.00 89.06 136 GLU A C 1
ATOM 1097 O O . GLU A 1 136 ? -3.255 1.510 -11.636 1.00 89.06 136 GLU A O 1
ATOM 1102 N N . ASP A 1 137 ? -4.264 1.415 -13.641 1.00 91.00 137 ASP A N 1
ATOM 1103 C CA . ASP A 1 137 ? -3.370 0.386 -14.184 1.00 91.00 137 ASP A CA 1
ATOM 1104 C C . ASP A 1 137 ? -2.022 1.012 -14.580 1.00 91.00 137 ASP A C 1
ATOM 1106 O O . ASP A 1 137 ? -1.961 2.063 -15.226 1.00 91.00 137 ASP A O 1
ATOM 1110 N N . ALA A 1 138 ? -0.921 0.359 -14.208 1.00 88.75 138 ALA A N 1
ATOM 1111 C CA . ALA A 1 138 ? 0.435 0.817 -14.478 1.00 88.75 138 ALA A CA 1
ATOM 1112 C C . ALA A 1 138 ? 1.337 -0.316 -14.994 1.00 88.75 138 ALA A C 1
ATOM 1114 O O . ALA A 1 138 ? 1.232 -1.480 -14.605 1.00 88.75 138 ALA A O 1
ATOM 1115 N N . GLU A 1 139 ? 2.274 0.052 -15.865 1.00 90.00 139 GLU A N 1
ATOM 1116 C CA . GLU A 1 139 ? 3.225 -0.865 -16.490 1.00 90.00 139 GLU A CA 1
ATOM 1117 C C . GLU A 1 139 ? 4.655 -0.331 -16.332 1.00 90.00 139 GLU A C 1
ATOM 1119 O O . GLU A 1 139 ? 4.912 0.872 -16.461 1.00 90.00 139 GLU A O 1
ATOM 1124 N N . ILE A 1 140 ? 5.595 -1.224 -16.020 1.00 88.75 140 ILE A N 1
ATOM 1125 C CA . ILE A 1 140 ? 7.024 -0.900 -15.942 1.00 88.75 140 ILE A CA 1
ATOM 1126 C C . ILE A 1 140 ? 7.618 -0.927 -17.356 1.00 88.75 140 ILE A C 1
ATOM 1128 O O . ILE A 1 140 ? 7.396 -1.871 -18.114 1.00 88.75 140 ILE A O 1
ATOM 1132 N N . LYS A 1 141 ? 8.393 0.107 -17.711 1.00 85.56 141 LYS A N 1
ATOM 1133 C CA . LYS A 1 141 ? 9.169 0.141 -18.958 1.00 85.56 141 LYS A CA 1
ATOM 1134 C C . LYS A 1 141 ? 10.508 -0.567 -18.763 1.00 85.56 141 LYS A C 1
ATOM 1136 O O . LYS A 1 141 ? 11.291 -0.179 -17.896 1.00 85.56 141 LYS A O 1
ATOM 1141 N N . HIS A 1 142 ? 10.780 -1.556 -19.606 1.00 81.81 142 HIS A N 1
ATOM 1142 C CA . HIS A 1 142 ? 12.045 -2.292 -19.605 1.00 81.81 142 HIS A CA 1
ATOM 1143 C C . HIS A 1 142 ? 13.189 -1.445 -20.163 1.00 81.81 142 HIS A C 1
ATOM 1145 O O . HIS A 1 142 ? 13.039 -0.801 -21.201 1.00 81.81 142 HIS A O 1
ATOM 1151 N N . ASN A 1 143 ? 14.348 -1.492 -19.512 1.00 85.44 143 ASN A N 1
ATOM 1152 C CA . ASN A 1 143 ? 15.591 -0.917 -20.010 1.00 85.44 143 ASN A CA 1
ATOM 1153 C C . ASN A 1 143 ? 16.746 -1.894 -19.764 1.00 85.44 143 ASN A C 1
ATOM 1155 O O . ASN A 1 143 ? 17.258 -2.007 -18.654 1.00 85.44 143 ASN A O 1
ATOM 1159 N N . TRP A 1 144 ? 17.165 -2.572 -20.830 1.00 82.75 144 TRP A N 1
ATOM 1160 C CA . TRP A 1 144 ? 18.236 -3.570 -20.809 1.00 82.75 144 TRP A CA 1
ATOM 1161 C C . TRP A 1 144 ? 19.558 -3.048 -21.394 1.00 82.75 144 TRP A C 1
ATOM 1163 O O . TRP A 1 144 ? 20.427 -3.843 -21.735 1.00 82.75 144 TRP A O 1
ATOM 1173 N N . SER A 1 145 ? 19.751 -1.724 -21.499 1.00 83.81 145 SER A N 1
ATOM 1174 C CA . SER A 1 145 ? 20.966 -1.131 -22.091 1.00 83.81 145 SER A CA 1
ATOM 1175 C C . SER A 1 145 ? 22.271 -1.594 -21.423 1.00 83.81 145 SER A C 1
ATOM 1177 O O . SER A 1 145 ? 23.293 -1.735 -22.092 1.00 83.81 145 SER A O 1
ATOM 1179 N N . LEU A 1 146 ? 22.218 -1.904 -20.123 1.00 80.06 146 LEU A N 1
ATOM 1180 C CA . LEU A 1 146 ? 23.311 -2.489 -19.338 1.00 80.06 146 LEU A CA 1
ATOM 1181 C C . LEU A 1 146 ? 23.804 -3.847 -19.868 1.00 80.06 146 LEU A C 1
ATOM 1183 O O . LEU A 1 146 ? 24.970 -4.174 -19.661 1.00 80.06 146 LEU A O 1
ATOM 1187 N N . ALA A 1 147 ? 22.971 -4.628 -20.565 1.00 82.00 147 ALA A N 1
ATOM 1188 C CA . ALA A 1 147 ? 23.344 -5.964 -21.036 1.00 82.00 147 ALA A CA 1
ATOM 1189 C C . ALA A 1 147 ? 24.517 -5.935 -22.034 1.00 82.00 147 ALA A C 1
ATOM 1191 O O . ALA A 1 147 ? 25.401 -6.784 -21.972 1.00 82.00 147 ALA A O 1
ATOM 1192 N N . HIS A 1 148 ? 24.581 -4.918 -22.901 1.00 82.44 148 HIS A N 1
ATOM 1193 C CA . HIS A 1 148 ? 25.654 -4.763 -23.896 1.00 82.44 148 HIS A CA 1
ATOM 1194 C C . HIS A 1 148 ? 27.017 -4.384 -23.287 1.00 82.44 148 HIS A C 1
ATOM 1196 O O . HIS A 1 148 ? 28.047 -4.472 -23.957 1.00 82.44 148 HIS A O 1
ATOM 1202 N N . MET A 1 149 ? 27.036 -3.968 -22.017 1.00 84.75 149 MET A N 1
ATOM 1203 C CA . MET A 1 149 ? 28.255 -3.617 -21.283 1.00 84.75 149 MET A CA 1
ATOM 1204 C C . MET A 1 149 ? 29.040 -4.858 -20.827 1.00 84.75 149 MET A C 1
ATOM 1206 O O . MET A 1 149 ? 30.230 -4.764 -20.535 1.00 84.75 149 MET A O 1
ATOM 1210 N N . ILE A 1 150 ? 28.386 -6.024 -20.777 1.00 83.50 150 ILE A N 1
ATOM 1211 C CA . ILE A 1 150 ? 28.984 -7.286 -20.340 1.00 83.50 150 ILE A CA 1
ATOM 1212 C C . ILE A 1 150 ? 29.705 -7.927 -21.530 1.00 83.50 150 ILE A C 1
ATOM 1214 O O . ILE A 1 150 ? 29.116 -8.662 -22.320 1.00 83.50 150 ILE A O 1
ATOM 1218 N N . GLN A 1 151 ? 30.997 -7.638 -21.658 1.00 81.75 151 GLN A N 1
ATOM 1219 C CA . GLN A 1 151 ? 31.884 -8.323 -22.597 1.00 81.75 151 GLN A CA 1
ATOM 1220 C C . GLN A 1 151 ? 32.390 -9.623 -21.955 1.00 81.75 151 GLN A C 1
ATOM 1222 O O . GLN A 1 151 ? 32.914 -9.597 -20.840 1.00 81.75 151 GLN A O 1
ATOM 1227 N N . MET A 1 152 ? 32.240 -10.759 -22.642 1.00 71.62 152 MET A N 1
ATOM 1228 C CA . MET A 1 152 ? 32.899 -12.006 -22.235 1.00 71.62 152 MET A CA 1
ATOM 1229 C C . MET A 1 152 ? 34.399 -11.928 -22.550 1.00 71.62 152 MET A C 1
ATOM 1231 O O . MET A 1 152 ? 34.793 -11.316 -23.543 1.00 71.62 152 MET A O 1
ATOM 1235 N N . LYS A 1 153 ? 35.217 -12.533 -21.686 1.00 61.59 153 LYS A N 1
ATOM 1236 C CA . LYS A 1 153 ? 36.676 -12.625 -21.814 1.00 61.59 153 LYS A CA 1
ATOM 1237 C C . LYS A 1 153 ? 37.091 -14.044 -22.189 1.00 61.59 153 LYS A C 1
ATOM 1239 O O . LYS A 1 153 ? 36.433 -14.970 -21.669 1.00 61.59 153 LYS A O 1
#

InterPro domains:
  IPR029055 Nucleophile aminohydrolases, N-terminal [G3DSA:3.60.20.10] (35-93)
  IPR029055 Nucleophile aminohydrolases, N-terminal [G3DSA:3.60.20.10] (94-153)
  IPR029055 Nucleophile aminohydrolases, N-terminal [SSF56235] (49-140)

pLDDT: mean 70.02, std 21.11, range [31.31, 94.75]

Radius of gyration: 26.42 Å; Cα contacts (8 Å, |Δi|>4): 62; chains: 1; bounding box: 67×48×89 Å

Sequence (153 aa):
MAFMGDMMSPTPLWQNGPAPGAFYNFPANPSNYNNHTTQDFTAHIDEECIGDGLLLKPRSLHSWLTRVLYNKRSKMDPLWSNYIVAGIQVKWSMGITRFFSRALVRKCMEVMYYRDARAFQRYQIGVVTAEGINIEDAEIKHNWSLAHMIQMK

Mean predicted aligned error: 16.71 Å

Foldseek 3Di:
DDDPDPPPDDDPPDDQADDVPDDHDDPPDDDDDPDDDDDDDDDDPPPPPDPPPDDQDLVNVVVVVVVVQVNCVVVVNGDPDDDDGDEDDDDDDPDDDPVVVVVVVLVVLLVCVVPPPPRDQKDWDWDYDPVGIDIDIDGRDDDPVCVVVDDDD

Solvent-accessible surface area (backbone atoms only — not comparable to full-atom values): 10934 Å² total; per-residue (Å²): 135,87,83,84,71,75,90,87,64,82,77,71,95,64,90,88,63,52,57,98,92,54,74,74,83,63,102,82,68,87,87,83,83,83,89,82,80,94,81,85,94,78,83,69,98,62,92,75,69,83,89,72,81,74,78,79,49,59,72,56,51,48,54,53,52,51,52,56,52,47,53,30,44,75,70,75,54,60,75,94,70,90,83,85,87,82,68,88,70,101,61,97,65,92,75,76,57,71,67,57,57,54,54,51,53,52,53,52,50,53,54,42,47,81,69,38,94,86,52,67,61,66,50,74,48,78,46,73,56,98,91,50,78,46,77,42,85,45,72,66,83,89,81,68,75,70,61,80,70,66,74,87,131

Nearest PDB structures (foldseek):
  8t08-assembly1_d  TM=8.431E-01  e=9.421E-02  Saccharomyces cerevisiae S288C
  8fz6-assembly1_a  TM=6.124E-01  e=4.547E-02  Bos taurus
  3une-assembly1_Z  TM=6.097E-01  e=5.926E-02  Mus musculus
  7tej-assembly1_M  TM=7.876E-01  e=3.103E-01  Saccharomyces cerevisiae S288C
  5l5p-assembly1_Z  TM=7.909E-01  e=3.542E-01  Saccharomyces cerevisiae S288C

Secondary structure (DSSP, 8-state):
------TT-PPPS-SSSPPTTSPPPPTT------------S---S----TTT-----HHHHHHHHHHHHHHHHHTT--------------S---PPPHHHHHHHHHHHHHHHHHH-TT--SEEEEEEE-SS-EEEEEEEPPP--GGGGG----

Organism: Operophtera brumata (NCBI:txid104452)